Protein AF-A0A260M3K9-F1 (afdb_monomer_lite)

Foldseek 3Di:
DDDDDDDDDDDDDDDPDPDDPPPPPVPDDPVNDDPDPVVVVVQVVQADPCPVDPVSSGRVVDVDDADDDFFAWAQDPPPRDTHTAHVVQQCVQQVHDDDRPDDLVVSQVSSVVVVSGSCDPNRHPGGGDPPDHDPVNVVVVLVVVCVVDPCNVVD

pLDDT: mean 80.94, std 20.63, range [29.59, 97.94]

Structure (mmCIF, N/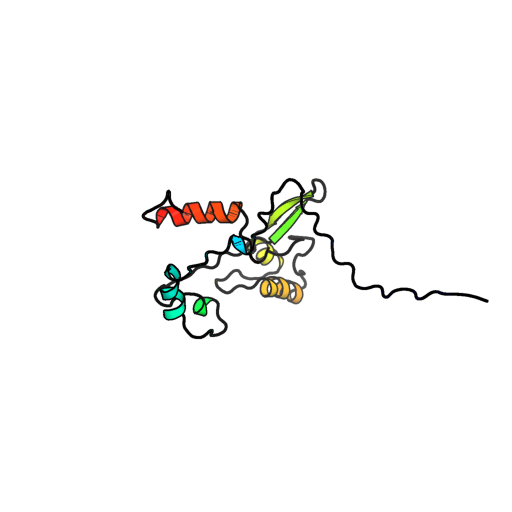CA/C/O backbone):
data_AF-A0A260M3K9-F1
#
_entry.id   AF-A0A260M3K9-F1
#
loop_
_atom_site.group_PDB
_atom_site.id
_atom_site.type_symbol
_atom_site.label_atom_id
_atom_site.label_alt_id
_atom_site.label_comp_id
_atom_site.label_asym_id
_atom_site.label_entity_id
_atom_site.label_seq_id
_atom_site.pdbx_PDB_ins_code
_atom_site.Cartn_x
_atom_site.Cartn_y
_atom_site.Cartn_z
_atom_site.occupancy
_atom_site.B_iso_or_equiv
_atom_site.auth_seq_id
_atom_site.auth_comp_id
_atom_site.auth_asym_id
_atom_site.auth_atom_id
_atom_site.pdbx_PDB_model_num
ATOM 1 N N . MET A 1 1 ? 29.969 57.817 -7.110 1.00 37.06 1 MET A N 1
ATOM 2 C CA . MET A 1 1 ? 29.791 56.619 -7.953 1.00 37.06 1 MET A CA 1
ATOM 3 C C . MET A 1 1 ? 29.522 55.461 -7.003 1.00 37.06 1 MET A C 1
ATOM 5 O O . MET A 1 1 ? 30.459 55.058 -6.333 1.00 37.06 1 MET A O 1
ATOM 9 N N . ASN A 1 2 ? 28.264 55.167 -6.648 1.00 32.84 2 ASN A N 1
ATOM 10 C CA . ASN A 1 2 ? 27.304 54.317 -7.395 1.00 32.84 2 ASN A CA 1
ATOM 11 C C . ASN A 1 2 ? 27.931 52.972 -7.771 1.00 32.84 2 ASN A C 1
ATOM 13 O O . ASN A 1 2 ? 29.017 52.974 -8.336 1.00 32.84 2 ASN A O 1
ATOM 17 N N . ASP A 1 3 ? 27.317 51.810 -7.618 1.00 30.38 3 ASP A N 1
ATOM 18 C CA . ASP A 1 3 ? 26.064 51.297 -7.047 1.00 30.38 3 ASP A CA 1
ATOM 19 C C . ASP A 1 3 ? 26.203 49.765 -7.242 1.00 30.38 3 ASP A C 1
ATOM 21 O O . ASP A 1 3 ? 26.829 49.382 -8.223 1.00 30.38 3 ASP A O 1
ATOM 25 N N . ARG A 1 4 ? 25.655 48.949 -6.323 1.00 34.44 4 ARG A N 1
ATOM 26 C CA . ARG A 1 4 ? 25.036 47.599 -6.482 1.00 34.44 4 ARG A CA 1
ATOM 27 C C . ARG A 1 4 ? 25.682 46.583 -7.476 1.00 34.44 4 ARG A C 1
ATOM 29 O O . ARG A 1 4 ? 26.034 46.898 -8.592 1.00 34.44 4 ARG A O 1
ATOM 36 N N . GLU A 1 5 ? 25.821 45.294 -7.173 1.00 34.16 5 GLU A N 1
ATOM 37 C CA . GLU A 1 5 ? 24.713 44.366 -6.931 1.00 34.16 5 GLU A CA 1
ATOM 38 C C . GLU A 1 5 ? 25.186 43.077 -6.238 1.00 34.16 5 GLU A C 1
ATOM 40 O O . GLU A 1 5 ? 26.189 42.456 -6.581 1.00 34.16 5 GLU A O 1
ATOM 45 N N . ASN A 1 6 ? 24.379 42.690 -5.257 1.00 43.19 6 ASN A N 1
ATOM 46 C CA . ASN A 1 6 ? 24.297 41.387 -4.622 1.00 43.19 6 ASN A CA 1
ATOM 47 C C . ASN A 1 6 ? 23.693 40.386 -5.626 1.00 43.19 6 ASN A C 1
ATOM 49 O O . ASN A 1 6 ? 22.597 40.640 -6.119 1.00 43.19 6 ASN A O 1
ATOM 53 N N . SER A 1 7 ? 24.354 39.265 -5.921 1.00 35.94 7 SER A N 1
ATOM 54 C CA . SER A 1 7 ? 23.771 38.182 -6.733 1.00 35.94 7 SER A CA 1
ATOM 55 C C . SER A 1 7 ? 23.747 36.871 -5.951 1.00 35.94 7 SER A C 1
ATOM 57 O O . SER A 1 7 ? 24.726 36.138 -5.894 1.00 35.94 7 SER A O 1
ATOM 59 N N . GLY A 1 8 ? 22.600 36.669 -5.296 1.00 30.61 8 GLY A N 1
ATOM 60 C CA . GLY A 1 8 ? 21.770 35.459 -5.315 1.00 30.61 8 GLY A CA 1
ATOM 61 C C . GLY A 1 8 ? 22.438 34.088 -5.245 1.00 30.61 8 GLY A C 1
ATOM 62 O O . GLY A 1 8 ? 22.993 33.596 -6.222 1.00 30.61 8 GLY A O 1
ATOM 63 N N . ALA A 1 9 ? 22.231 33.424 -4.109 1.00 32.38 9 ALA A N 1
ATOM 64 C CA . ALA A 1 9 ? 22.381 31.989 -3.926 1.00 32.38 9 ALA A CA 1
ATOM 65 C C . ALA A 1 9 ? 21.465 31.194 -4.881 1.00 32.38 9 ALA A C 1
ATOM 67 O O . ALA A 1 9 ? 20.254 31.407 -4.902 1.00 32.38 9 ALA A O 1
ATOM 68 N N . GLY A 1 10 ? 22.037 30.252 -5.634 1.00 31.16 10 GLY A N 1
ATOM 69 C CA . GLY A 1 10 ? 21.285 29.218 -6.348 1.00 31.16 10 GLY A CA 1
ATOM 70 C C . GLY A 1 10 ? 21.006 28.044 -5.413 1.00 31.16 10 GLY A C 1
ATOM 71 O O . GLY A 1 10 ? 21.886 27.216 -5.191 1.00 31.16 10 GLY A O 1
ATOM 72 N N . GLY A 1 11 ? 19.810 28.010 -4.825 1.00 35.09 11 GLY A N 1
ATOM 73 C CA . GLY A 1 11 ? 19.291 26.835 -4.118 1.00 35.09 11 GLY A CA 1
ATOM 74 C C . GLY A 1 11 ? 18.792 25.756 -5.095 1.00 35.09 11 GLY A C 1
ATOM 75 O O . GLY A 1 11 ? 18.588 26.061 -6.273 1.00 35.09 11 GLY A O 1
ATOM 76 N N . PRO A 1 12 ? 18.602 24.503 -4.639 1.00 32.84 12 PRO A N 1
ATOM 77 C CA . PRO A 1 12 ? 18.194 23.393 -5.497 1.00 32.84 12 PRO A CA 1
ATOM 78 C C . PRO A 1 12 ? 16.811 23.644 -6.104 1.00 32.84 12 PRO A C 1
ATOM 80 O O . PRO A 1 12 ? 15.884 24.048 -5.404 1.00 32.84 12 PRO A O 1
ATOM 83 N N . GLN A 1 13 ? 16.685 23.396 -7.406 1.00 37.25 13 GLN A N 1
ATOM 84 C CA . GLN A 1 13 ? 15.421 23.456 -8.131 1.00 37.25 13 GLN A CA 1
ATOM 85 C C . GLN A 1 13 ? 14.543 22.288 -7.671 1.00 37.25 13 GLN A C 1
ATOM 87 O O . GLN A 1 13 ? 14.841 21.128 -7.950 1.00 37.25 13 GLN A O 1
ATOM 92 N N . HIS A 1 14 ? 13.498 22.611 -6.914 1.00 29.59 14 HIS A N 1
ATOM 93 C CA . HIS A 1 14 ? 12.401 21.700 -6.612 1.00 29.59 14 HIS A CA 1
ATOM 94 C C . HIS A 1 14 ? 11.641 21.420 -7.921 1.00 29.59 14 HIS A C 1
ATOM 96 O O . HIS A 1 14 ? 11.354 22.380 -8.638 1.00 29.59 14 HIS A O 1
ATOM 102 N N . PRO A 1 15 ? 11.320 20.163 -8.265 1.00 32.66 15 PRO A N 1
ATOM 103 C CA . PRO A 1 15 ? 10.456 19.892 -9.402 1.00 32.66 15 PRO A CA 1
ATOM 104 C C . PRO A 1 15 ? 9.056 20.431 -9.091 1.00 32.66 15 PRO A C 1
ATOM 106 O O . PRO A 1 15 ? 8.447 20.061 -8.085 1.00 32.66 15 PRO A O 1
ATOM 109 N N . ASP A 1 16 ? 8.582 21.345 -9.937 1.00 34.34 16 ASP A N 1
ATOM 110 C CA . ASP A 1 16 ? 7.199 21.806 -9.943 1.00 34.34 16 ASP A CA 1
ATOM 111 C C . ASP A 1 16 ? 6.300 20.601 -10.249 1.00 34.34 16 ASP A C 1
ATOM 113 O O . ASP A 1 16 ? 6.270 20.103 -11.375 1.00 34.34 16 ASP A O 1
ATOM 117 N N . HIS A 1 17 ? 5.570 20.117 -9.240 1.00 41.69 17 HIS A N 1
ATOM 118 C CA . HIS A 1 17 ? 4.433 19.231 -9.463 1.00 41.69 17 HIS A CA 1
ATOM 119 C C . HIS A 1 17 ? 3.422 19.982 -10.334 1.00 41.69 17 HIS A C 1
ATOM 121 O O . HIS A 1 17 ? 2.766 20.920 -9.875 1.00 41.69 17 HIS A O 1
ATOM 127 N N . HIS A 1 18 ? 3.292 19.576 -11.596 1.00 39.62 18 HIS A N 1
ATOM 128 C CA . HIS A 1 18 ? 2.199 20.027 -12.440 1.00 39.62 18 HIS A CA 1
ATOM 129 C C . HIS A 1 18 ? 0.908 19.395 -11.915 1.00 39.62 18 HIS A C 1
ATOM 131 O O . HIS A 1 18 ? 0.568 18.266 -12.246 1.00 39.62 18 HIS A O 1
ATOM 137 N N . ILE A 1 19 ? 0.195 20.136 -11.070 1.00 45.47 19 ILE A N 1
ATOM 138 C CA . ILE A 1 19 ? -1.161 19.785 -10.656 1.00 45.47 19 ILE A CA 1
ATOM 139 C C . ILE A 1 19 ? -2.090 20.084 -11.837 1.00 45.47 19 ILE A C 1
ATOM 141 O O . ILE A 1 19 ? -2.067 21.191 -12.385 1.00 45.47 19 ILE A O 1
ATOM 145 N N . ASP A 1 20 ? -2.858 19.085 -12.265 1.00 38.59 20 ASP A N 1
ATOM 146 C CA . ASP A 1 20 ? -3.949 19.246 -13.225 1.00 38.59 20 ASP A CA 1
ATOM 147 C C . ASP A 1 20 ? -5.019 20.173 -12.610 1.00 38.59 20 ASP A C 1
ATOM 149 O O . ASP A 1 20 ? -5.580 19.838 -11.566 1.00 38.59 20 ASP A O 1
ATOM 153 N N . PRO A 1 21 ? -5.325 21.334 -13.218 1.00 37.34 21 PRO A N 1
ATOM 154 C CA . PRO A 1 21 ? -6.283 22.298 -12.675 1.00 37.34 21 PRO A CA 1
ATOM 155 C C . PRO A 1 21 ? -7.741 21.808 -12.686 1.00 37.34 21 PRO A C 1
ATOM 157 O O . PRO A 1 21 ? -8.613 22.526 -12.198 1.00 37.34 21 PRO A O 1
ATOM 160 N N . THR A 1 22 ? -8.025 20.636 -13.265 1.00 40.44 22 THR A N 1
ATOM 161 C CA . THR A 1 22 ? -9.366 20.031 -13.294 1.00 40.44 22 THR A CA 1
ATOM 162 C C . THR A 1 22 ? -9.546 18.876 -12.315 1.00 40.44 22 THR A C 1
ATOM 164 O O . THR A 1 22 ? -10.680 18.465 -12.071 1.00 40.44 22 THR A O 1
ATOM 167 N N . HIS A 1 23 ? -8.464 18.402 -11.694 1.00 44.19 23 HIS A N 1
ATOM 168 C CA . HIS A 1 23 ? -8.559 17.525 -10.540 1.00 44.19 23 HIS A CA 1
ATOM 169 C C . HIS A 1 23 ? -8.771 18.432 -9.330 1.00 44.19 23 HIS A C 1
ATOM 171 O O . HIS A 1 23 ? -7.835 19.084 -8.864 1.00 44.19 23 HIS A O 1
ATOM 177 N N . GLU A 1 24 ? -10.010 18.541 -8.848 1.00 45.50 24 GLU A N 1
ATOM 178 C CA . GLU A 1 24 ? -10.276 19.130 -7.538 1.00 45.50 24 GLU A CA 1
ATOM 179 C C . GLU A 1 24 ? -9.560 18.258 -6.502 1.00 45.50 24 GLU A C 1
ATOM 181 O O . GLU A 1 24 ? -10.123 17.324 -5.939 1.00 45.50 24 GLU A O 1
ATOM 186 N N . SER A 1 25 ? -8.271 18.526 -6.274 1.00 51.16 25 SER A N 1
ATOM 187 C CA . SER A 1 25 ? -7.586 18.075 -5.079 1.00 51.16 25 SER A CA 1
ATOM 188 C C . SER A 1 25 ? -8.423 18.637 -3.946 1.00 51.16 25 SER A C 1
ATOM 190 O O . SER A 1 25 ? -8.449 19.857 -3.750 1.00 51.16 25 SER A O 1
ATOM 192 N N . SER A 1 26 ? -9.175 17.777 -3.269 1.00 55.41 26 SER A N 1
ATOM 193 C CA . SER A 1 26 ? -9.900 18.169 -2.076 1.00 55.41 26 SER A CA 1
ATOM 194 C C . SER A 1 26 ? -8.833 18.504 -1.040 1.00 55.41 26 SER A C 1
ATOM 196 O O . SER A 1 26 ? -8.293 17.637 -0.356 1.00 55.41 26 SER A O 1
ATOM 198 N N . VAL A 1 27 ? -8.393 19.764 -1.044 1.00 64.56 27 VAL A N 1
ATOM 199 C CA . VAL A 1 27 ? -7.447 20.279 -0.068 1.00 64.56 27 VAL A CA 1
ATOM 200 C C . VAL A 1 27 ? -8.236 20.346 1.222 1.00 64.56 27 VAL A C 1
ATOM 202 O O . VAL A 1 27 ? -8.981 21.301 1.440 1.00 64.56 27 VAL A O 1
ATOM 205 N N . TRP A 1 28 ? -8.093 19.302 2.035 1.00 63.56 28 TRP A N 1
ATOM 206 C CA . TRP A 1 28 ? -8.660 19.240 3.371 1.00 63.56 28 TRP A CA 1
ATOM 207 C C . TRP A 1 28 ? -8.365 20.546 4.108 1.00 63.56 28 TRP A C 1
ATOM 209 O O . TRP A 1 28 ? -7.212 20.976 4.234 1.00 63.56 28 TRP A O 1
ATOM 219 N N . ARG A 1 29 ? -9.418 21.209 4.569 1.00 75.44 29 ARG A N 1
ATOM 220 C CA . ARG A 1 29 ? -9.334 22.399 5.408 1.00 75.44 29 ARG A CA 1
ATOM 221 C C . ARG A 1 29 ? -9.296 21.937 6.855 1.00 75.44 29 ARG A C 1
ATOM 223 O O . ARG A 1 29 ? -9.863 20.914 7.213 1.00 75.44 29 ARG A O 1
ATOM 230 N N . VAL A 1 30 ? -8.660 22.721 7.721 1.00 69.75 30 VAL A N 1
ATOM 231 C CA . VAL A 1 30 ? -8.679 22.463 9.175 1.00 69.75 30 VAL A CA 1
ATOM 232 C C . VAL A 1 30 ? -10.111 22.354 9.713 1.00 69.75 30 VAL A C 1
ATOM 234 O O . VAL A 1 30 ? -10.347 21.611 10.658 1.00 69.75 30 VAL A O 1
ATOM 237 N N . ASP A 1 31 ? -11.059 23.045 9.081 1.00 73.44 31 ASP A N 1
ATOM 238 C CA . ASP A 1 31 ? -12.474 23.008 9.450 1.00 73.44 31 ASP A CA 1
ATOM 239 C C . ASP A 1 31 ? -13.192 21.709 9.012 1.00 73.44 31 ASP A C 1
ATOM 241 O O . ASP A 1 31 ? -14.299 21.462 9.480 1.00 73.44 31 ASP A O 1
ATOM 245 N N . ASP A 1 32 ? -12.572 20.873 8.165 1.00 74.44 32 ASP A N 1
ATOM 246 C CA . ASP A 1 32 ? -13.082 19.544 7.774 1.00 74.44 32 ASP A CA 1
ATOM 247 C C . ASP A 1 32 ? -12.720 18.458 8.808 1.00 74.44 32 ASP A C 1
ATOM 249 O O . ASP A 1 32 ? -13.129 17.304 8.682 1.00 74.44 32 ASP A O 1
ATOM 253 N N . VAL A 1 33 ? -11.916 18.800 9.821 1.00 79.31 33 VAL A N 1
ATOM 254 C CA . VAL A 1 33 ? -11.519 17.864 10.875 1.00 79.31 33 VAL A CA 1
ATOM 255 C C . VAL A 1 33 ? -12.689 17.660 11.830 1.00 79.31 33 VAL A C 1
ATOM 257 O O . VAL A 1 33 ? -13.158 18.607 12.463 1.00 79.31 33 VAL A O 1
ATOM 260 N N . GLU A 1 34 ? -13.114 16.408 11.990 1.00 81.44 34 GLU A N 1
ATOM 261 C CA . GLU A 1 34 ? -14.102 16.050 13.003 1.00 81.44 34 GLU A CA 1
ATOM 262 C C . GLU A 1 34 ? -13.600 16.407 14.406 1.00 81.44 34 GLU A C 1
ATOM 264 O O . GLU A 1 34 ? -12.554 15.940 14.864 1.00 81.44 34 GLU A O 1
ATOM 269 N N . ALA A 1 35 ? -14.354 17.270 15.089 1.00 84.38 35 ALA A N 1
ATOM 270 C CA . ALA A 1 35 ? -13.956 17.820 16.383 1.00 84.38 35 ALA A CA 1
ATOM 271 C C . ALA A 1 35 ? -14.119 16.810 17.528 1.00 84.38 35 ALA A C 1
ATOM 273 O O . ALA A 1 35 ? -13.445 16.928 18.554 1.00 84.38 35 ALA A O 1
ATOM 274 N N . ASP A 1 36 ? -15.014 15.833 17.363 1.00 88.38 36 ASP A N 1
ATOM 275 C CA . ASP A 1 36 ? -15.243 14.763 18.327 1.00 88.38 36 ASP A CA 1
ATOM 276 C C . ASP A 1 36 ? -14.678 13.434 17.815 1.00 88.38 36 ASP A C 1
ATOM 278 O O . ASP A 1 36 ? -15.328 12.678 17.096 1.00 88.38 36 ASP A O 1
ATOM 282 N N . ALA A 1 37 ? -13.449 13.135 18.232 1.00 90.12 37 ALA A N 1
ATOM 283 C CA . ALA A 1 37 ? -12.796 11.859 17.964 1.00 90.12 37 ALA A CA 1
ATOM 284 C C . ALA A 1 37 ? -13.091 10.788 19.035 1.00 90.12 37 ALA A C 1
ATOM 286 O O . ALA A 1 37 ? -12.524 9.696 18.961 1.00 90.12 37 ALA A O 1
ATOM 287 N N . SER A 1 38 ? -13.972 11.053 20.013 1.00 92.50 38 SER A N 1
ATOM 288 C CA . SER A 1 38 ? -14.263 10.106 21.100 1.00 92.50 38 SER A CA 1
ATOM 289 C C . SER A 1 38 ? -14.785 8.733 20.644 1.00 92.50 38 SER A C 1
ATOM 291 O O . SER A 1 38 ? -14.450 7.742 21.303 1.00 92.50 38 SER A O 1
ATOM 293 N N . PRO A 1 39 ? -15.490 8.574 19.495 1.00 91.25 39 PRO A N 1
ATOM 294 C CA . PRO A 1 39 ? -15.796 7.242 18.965 1.00 91.25 39 PRO A CA 1
ATOM 295 C C . PRO A 1 39 ? -14.550 6.381 18.689 1.00 91.25 39 PRO A C 1
ATOM 297 O O . PRO A 1 39 ? -14.646 5.154 18.667 1.00 91.25 39 PRO A O 1
ATOM 300 N N . GLY A 1 40 ? -13.381 7.001 18.497 1.00 89.75 40 GLY A N 1
ATOM 301 C CA . GLY A 1 40 ? -12.089 6.348 18.284 1.00 89.75 40 GLY A CA 1
ATOM 302 C C . GLY A 1 40 ? -11.267 6.093 19.554 1.00 89.75 40 GLY A C 1
ATOM 303 O O . GLY A 1 40 ? -10.217 5.457 19.461 1.00 89.75 40 GLY A O 1
ATOM 304 N N . ASP A 1 41 ? -11.715 6.523 20.741 1.00 92.69 41 ASP A N 1
ATOM 305 C CA . ASP A 1 41 ? -10.934 6.431 21.990 1.00 92.69 41 ASP A CA 1
ATOM 306 C C . ASP A 1 41 ? -10.503 4.999 22.330 1.00 92.69 41 ASP A C 1
ATOM 308 O O . ASP A 1 41 ? -9.433 4.770 22.902 1.00 92.69 41 ASP A O 1
ATOM 312 N N . TRP A 1 42 ? -11.319 4.013 21.953 1.00 92.81 42 TRP A N 1
ATOM 313 C CA . TRP A 1 42 ? -11.010 2.601 22.168 1.00 92.81 42 TRP A CA 1
ATOM 314 C C . TRP A 1 42 ? -9.713 2.174 21.462 1.00 92.81 42 TRP A C 1
ATOM 316 O O . TRP A 1 42 ? -9.015 1.298 21.970 1.00 92.81 42 TRP A O 1
ATOM 326 N N . ILE A 1 43 ? -9.360 2.800 20.331 1.00 91.12 43 ILE A N 1
ATOM 327 C CA . ILE A 1 43 ? -8.118 2.529 19.597 1.00 91.12 43 ILE A CA 1
ATOM 328 C C . ILE A 1 43 ? -6.940 2.968 20.458 1.00 91.12 43 ILE A C 1
ATOM 330 O O . ILE A 1 43 ? -6.075 2.156 20.773 1.00 91.12 43 ILE A O 1
ATOM 334 N N . ALA A 1 44 ? -6.939 4.226 20.907 1.00 88.12 44 ALA A N 1
ATOM 335 C CA . ALA A 1 44 ? -5.866 4.778 21.730 1.00 88.12 44 ALA A CA 1
ATOM 336 C C . ALA A 1 44 ? -5.681 4.004 23.046 1.00 88.12 44 ALA A C 1
ATOM 338 O O . ALA A 1 44 ? -4.554 3.807 23.491 1.00 88.12 44 ALA A O 1
ATOM 339 N N . GLN A 1 45 ? -6.776 3.526 23.646 1.00 90.81 45 GLN A N 1
ATOM 340 C CA . GLN A 1 45 ? -6.740 2.712 24.866 1.00 90.81 45 GLN A CA 1
ATOM 341 C C . GLN A 1 45 ? -6.203 1.292 24.636 1.00 90.81 45 GLN A C 1
ATOM 343 O O . GLN A 1 45 ? -5.630 0.701 25.551 1.00 90.81 45 GLN A O 1
ATOM 348 N N . ALA A 1 46 ? -6.415 0.726 23.446 1.00 91.19 46 ALA A N 1
ATOM 349 C CA . ALA A 1 46 ? -5.995 -0.631 23.111 1.00 91.19 46 ALA A CA 1
ATOM 350 C C . ALA A 1 46 ? -4.572 -0.704 22.538 1.00 91.19 46 ALA A C 1
ATOM 352 O O . ALA A 1 46 ? -3.955 -1.771 22.591 1.00 91.19 46 ALA A O 1
ATOM 353 N N . LEU A 1 47 ? -4.063 0.388 21.962 1.00 90.62 47 LEU A N 1
ATOM 354 C CA . LEU A 1 47 ? -2.743 0.405 21.345 1.00 90.62 47 LEU A CA 1
ATOM 355 C C . LEU A 1 47 ? -1.631 0.225 22.393 1.00 90.62 47 LEU A C 1
ATOM 357 O O . LEU A 1 47 ? -1.653 0.865 23.448 1.00 90.62 47 LEU A O 1
ATOM 361 N N . PRO A 1 48 ? -0.632 -0.633 22.114 1.00 83.31 48 PRO A N 1
ATOM 362 C CA . PRO A 1 48 ? 0.564 -0.702 22.937 1.00 83.31 48 PRO A CA 1
ATOM 363 C C . PRO A 1 48 ? 1.390 0.586 22.794 1.00 83.31 48 PRO A C 1
ATOM 365 O O . PRO A 1 48 ? 1.120 1.448 21.956 1.00 83.31 48 PRO A O 1
ATOM 368 N N . SER A 1 49 ? 2.456 0.699 23.588 1.00 86.25 49 SER A N 1
ATOM 369 C CA . SER A 1 49 ? 3.510 1.668 23.272 1.00 86.25 49 SER A CA 1
ATOM 370 C C . SER A 1 49 ? 4.061 1.393 21.867 1.00 86.25 49 SER A C 1
ATOM 372 O O . SER A 1 49 ? 4.054 0.253 21.405 1.00 86.25 49 SER A O 1
ATOM 374 N N . PHE A 1 50 ? 4.496 2.439 21.161 1.00 83.81 50 PHE A N 1
ATOM 375 C CA . PHE A 1 50 ? 5.060 2.265 19.826 1.00 83.81 50 PHE A CA 1
ATOM 376 C C . PHE A 1 50 ? 6.378 1.487 19.912 1.00 83.81 50 PHE A C 1
ATOM 378 O O . PHE A 1 50 ? 7.363 1.985 20.448 1.00 83.81 50 PHE A O 1
ATOM 385 N N . GLU A 1 51 ? 6.397 0.283 19.341 1.00 85.75 51 GLU A N 1
ATOM 386 C CA . GLU A 1 51 ? 7.542 -0.639 19.373 1.00 85.75 51 GLU A CA 1
ATOM 387 C C . GLU A 1 51 ? 8.296 -0.647 18.030 1.00 85.75 51 GLU A C 1
ATOM 389 O O . GLU A 1 51 ? 8.874 -1.656 17.635 1.00 85.75 51 GLU A O 1
ATOM 394 N N . TYR A 1 52 ? 8.252 0.460 17.277 1.00 84.44 52 TYR A N 1
ATOM 395 C CA . TYR A 1 52 ? 8.899 0.602 15.961 1.00 84.44 52 TYR A CA 1
ATOM 396 C C . TYR A 1 52 ? 8.414 -0.391 14.894 1.00 84.44 52 TYR A C 1
ATOM 398 O O . TYR A 1 52 ? 9.124 -0.685 13.933 1.00 84.44 52 TYR A O 1
ATOM 406 N N . THR A 1 53 ? 7.188 -0.899 15.032 1.00 84.56 53 THR A N 1
ATOM 407 C CA . THR A 1 53 ? 6.581 -1.808 14.052 1.00 84.56 53 THR A CA 1
ATOM 408 C C . THR A 1 53 ? 5.221 -1.302 13.600 1.00 84.56 53 THR A C 1
ATOM 410 O O . THR A 1 53 ? 4.484 -0.688 14.371 1.00 84.56 53 THR A O 1
ATOM 413 N N . ILE A 1 54 ? 4.832 -1.633 12.367 1.00 81.69 54 ILE A N 1
ATOM 414 C CA . ILE A 1 54 ? 3.465 -1.376 11.883 1.00 81.69 54 ILE A CA 1
ATOM 415 C C . ILE A 1 54 ? 2.431 -2.078 12.773 1.00 81.69 54 ILE A C 1
ATOM 417 O O . ILE A 1 54 ? 1.377 -1.516 13.044 1.00 81.69 54 ILE A O 1
ATOM 421 N N . GLY A 1 55 ? 2.757 -3.261 13.303 1.00 84.31 55 GLY A N 1
ATOM 422 C CA . GLY A 1 55 ? 1.884 -3.983 14.230 1.00 84.31 55 GLY A CA 1
ATOM 423 C C . GLY A 1 55 ? 1.546 -3.195 15.499 1.00 84.31 55 GLY A C 1
ATOM 424 O O . GLY A 1 55 ? 0.432 -3.309 15.990 1.00 84.31 55 GLY A O 1
ATOM 425 N N . SER A 1 56 ? 2.449 -2.339 15.996 1.00 87.44 56 SER A N 1
ATOM 426 C CA . SER A 1 56 ? 2.151 -1.473 17.150 1.00 87.44 56 SER A CA 1
ATOM 427 C C . SER A 1 56 ? 1.179 -0.324 16.856 1.00 87.44 56 SER A C 1
ATOM 429 O O . SER A 1 56 ? 0.763 0.354 17.788 1.00 87.44 56 SER A O 1
ATOM 431 N N . LEU A 1 57 ? 0.796 -0.118 15.591 1.00 87.88 57 LEU A N 1
ATOM 432 C CA . LEU A 1 57 ? -0.234 0.842 15.177 1.00 87.88 57 LEU A CA 1
ATOM 433 C C . LEU A 1 57 ? -1.627 0.202 15.067 1.00 87.88 57 LEU A C 1
ATOM 435 O O . LEU A 1 57 ? -2.594 0.892 14.755 1.00 87.88 57 LEU A O 1
ATOM 439 N N . VAL A 1 58 ? -1.740 -1.109 15.301 1.00 89.62 58 VAL A N 1
ATOM 440 C CA . VAL A 1 58 ? -2.993 -1.860 15.201 1.00 89.62 58 VAL A CA 1
ATOM 441 C C . VAL A 1 58 ? -3.357 -2.407 16.582 1.00 89.62 58 VAL A C 1
ATOM 443 O O . VAL A 1 58 ? -2.518 -3.047 17.220 1.00 89.62 58 VAL A O 1
ATOM 446 N N . PRO A 1 59 ? -4.595 -2.199 17.068 1.00 91.31 59 PRO A N 1
ATOM 447 C CA . PRO A 1 59 ? -5.044 -2.789 18.321 1.00 91.31 59 PRO A CA 1
ATOM 448 C C . PRO A 1 59 ? -4.826 -4.314 18.346 1.00 91.31 59 PRO A C 1
ATOM 450 O O . PRO A 1 59 ? -5.246 -5.003 17.413 1.00 91.31 59 PRO A O 1
ATOM 453 N N . PRO A 1 60 ? -4.250 -4.881 19.423 1.00 88.88 60 PRO A N 1
ATOM 454 C CA . PRO A 1 60 ? -3.893 -6.302 19.496 1.00 88.88 60 PRO A CA 1
ATOM 455 C C . PRO A 1 60 ? -5.108 -7.243 19.526 1.00 88.88 60 PRO A C 1
ATOM 457 O O . PRO A 1 60 ? -4.952 -8.460 19.452 1.00 88.88 60 PRO A O 1
ATOM 460 N N . ILE A 1 61 ? -6.324 -6.692 19.621 1.00 90.00 61 ILE A N 1
ATOM 461 C CA . ILE A 1 61 ? -7.579 -7.434 19.442 1.00 90.00 61 ILE A CA 1
ATOM 462 C C . ILE A 1 61 ? -7.733 -7.978 18.013 1.00 90.00 61 ILE A C 1
ATOM 464 O O . ILE A 1 61 ? -8.453 -8.954 17.809 1.00 90.00 61 ILE A O 1
ATOM 468 N N . TYR A 1 62 ? -7.039 -7.388 17.035 1.00 88.50 62 TYR A N 1
ATOM 469 C CA . TYR A 1 62 ? -6.943 -7.923 15.685 1.00 88.50 62 TYR A CA 1
ATOM 470 C C . TYR A 1 62 ? -5.787 -8.914 15.611 1.00 88.50 62 TYR A C 1
ATOM 472 O O . TYR A 1 62 ? -4.615 -8.553 15.684 1.00 88.50 62 TYR A O 1
ATOM 480 N N . THR A 1 63 ? -6.119 -10.189 15.431 1.00 86.88 63 THR A N 1
ATOM 481 C CA . THR A 1 63 ? -5.119 -11.262 15.364 1.00 86.88 63 THR A CA 1
ATOM 482 C C . THR A 1 63 ? -4.295 -11.238 14.077 1.00 86.88 63 THR A C 1
ATOM 484 O O . THR A 1 63 ? -3.277 -11.920 13.998 1.00 86.88 63 THR A O 1
ATOM 487 N N . LEU A 1 64 ? -4.746 -10.499 13.058 1.00 87.31 64 LEU A N 1
ATOM 488 C CA . LEU A 1 64 ? -4.101 -10.351 11.757 1.00 87.31 64 LEU A CA 1
ATOM 489 C C . LEU A 1 64 ? -4.296 -8.922 11.243 1.00 87.31 64 LEU A C 1
ATOM 491 O O . LEU A 1 64 ? -5.342 -8.316 11.461 1.00 87.31 64 LEU A O 1
ATOM 495 N N . TYR A 1 65 ? -3.308 -8.426 10.506 1.00 88.06 65 TYR A N 1
ATOM 496 C CA . TYR A 1 65 ? -3.404 -7.197 9.726 1.00 88.06 65 TYR A CA 1
ATOM 497 C C . TYR A 1 65 ? -2.745 -7.411 8.363 1.00 88.06 65 TYR A C 1
ATOM 499 O O . TYR A 1 65 ? -1.901 -8.293 8.196 1.00 88.06 65 TYR A O 1
ATOM 507 N N . SER A 1 66 ? -3.146 -6.610 7.382 1.00 87.94 66 SER A N 1
ATOM 508 C CA . SER A 1 66 ? -2.544 -6.587 6.047 1.00 87.94 66 SER A CA 1
ATOM 509 C C . SER A 1 66 ? -2.038 -5.186 5.733 1.00 87.94 66 SER A C 1
ATOM 511 O O . SER A 1 66 ? -2.540 -4.202 6.272 1.00 87.94 66 SER A O 1
ATOM 513 N N . ARG A 1 67 ? -1.030 -5.096 4.862 1.00 87.50 67 ARG A N 1
ATOM 514 C CA . ARG A 1 67 ? -0.504 -3.827 4.347 1.00 87.50 67 ARG A CA 1
ATOM 515 C C . ARG A 1 67 ? -0.933 -3.676 2.898 1.00 87.50 67 ARG A C 1
ATOM 517 O O . ARG A 1 67 ? -0.679 -4.571 2.093 1.00 87.50 67 ARG A O 1
ATOM 524 N N . VAL A 1 68 ? -1.538 -2.541 2.574 1.00 87.31 68 VAL A N 1
ATOM 525 C CA . VAL A 1 68 ? -1.770 -2.133 1.189 1.00 87.31 68 VAL A CA 1
ATOM 526 C C . VAL A 1 68 ? -0.539 -1.356 0.742 1.00 87.31 68 VAL A C 1
ATOM 528 O O . VAL A 1 68 ? -0.188 -0.340 1.336 1.00 87.31 68 VAL A O 1
ATOM 531 N N . LEU A 1 69 ? 0.171 -1.883 -0.253 1.00 89.12 69 LEU A N 1
ATOM 532 C CA . LEU A 1 69 ? 1.357 -1.238 -0.810 1.00 89.12 69 LEU A CA 1
ATOM 533 C C . LEU A 1 69 ? 0.909 -0.347 -1.962 1.00 89.12 69 LEU A C 1
ATOM 535 O O . LEU A 1 69 ? 0.383 -0.851 -2.956 1.00 89.12 69 LEU A O 1
ATOM 539 N N . HIS A 1 70 ? 1.096 0.961 -1.819 1.00 90.50 70 HIS A N 1
ATOM 540 C CA . HIS A 1 70 ? 0.725 1.899 -2.872 1.00 90.50 70 HIS A CA 1
ATOM 541 C C . HIS A 1 70 ? 1.601 1.651 -4.101 1.00 90.50 70 HIS A C 1
ATOM 543 O O . HIS A 1 70 ? 2.803 1.400 -3.949 1.00 90.50 70 HIS A O 1
ATOM 549 N N . PRO A 1 71 ? 1.019 1.643 -5.310 1.00 93.44 71 PRO A N 1
ATOM 550 C CA . PRO A 1 71 ? 1.792 1.422 -6.521 1.00 93.44 71 PRO A CA 1
ATOM 551 C C . PRO A 1 71 ? 2.808 2.554 -6.703 1.00 93.44 71 PRO A C 1
ATOM 553 O O . PRO A 1 71 ? 2.552 3.690 -6.315 1.00 93.44 71 PRO A O 1
ATOM 556 N N . ALA A 1 72 ? 3.940 2.238 -7.324 1.00 95.38 72 ALA A N 1
ATOM 557 C CA . ALA A 1 72 ? 4.761 3.259 -7.969 1.00 95.38 72 ALA A CA 1
ATOM 558 C C . ALA A 1 72 ? 4.071 3.694 -9.275 1.00 95.38 72 ALA A C 1
ATOM 560 O O . ALA A 1 72 ? 3.036 3.128 -9.648 1.00 95.38 72 ALA A O 1
ATOM 561 N N . ALA A 1 73 ? 4.643 4.642 -10.010 1.00 94.69 73 ALA A N 1
ATOM 562 C CA . ALA A 1 73 ? 4.132 4.979 -11.333 1.00 94.69 73 ALA A CA 1
ATOM 563 C C . ALA A 1 73 ? 5.225 5.084 -12.396 1.00 94.69 73 ALA A C 1
ATOM 565 O O . ALA A 1 73 ? 6.409 5.288 -12.116 1.00 94.69 73 ALA A O 1
ATOM 566 N N . ARG A 1 74 ? 4.790 4.905 -13.643 1.00 95.69 74 ARG A N 1
ATOM 567 C CA . ARG A 1 74 ? 5.554 5.179 -14.852 1.00 95.69 74 ARG A CA 1
ATOM 568 C C . ARG A 1 74 ? 4.764 6.146 -15.724 1.00 95.69 74 ARG A C 1
ATOM 570 O O . ARG A 1 74 ? 3.686 5.801 -16.197 1.00 95.69 74 ARG A O 1
ATOM 577 N N . ILE A 1 75 ? 5.330 7.314 -15.987 1.00 94.56 75 ILE A N 1
ATOM 578 C CA . ILE A 1 75 ? 4.843 8.250 -16.995 1.00 94.56 75 ILE A CA 1
ATOM 579 C C . ILE A 1 75 ? 5.202 7.727 -18.386 1.00 94.56 75 ILE A C 1
ATOM 581 O O . ILE A 1 75 ? 6.375 7.472 -18.688 1.00 94.56 75 ILE A O 1
ATOM 585 N N . ASP A 1 76 ? 4.191 7.543 -19.225 1.00 92.62 76 ASP A N 1
ATOM 586 C CA . ASP A 1 76 ? 4.365 7.251 -20.638 1.00 92.62 76 ASP A CA 1
ATOM 587 C C . ASP A 1 76 ? 4.965 8.467 -21.360 1.00 92.62 76 ASP A C 1
ATOM 589 O O . ASP A 1 76 ? 4.475 9.587 -21.236 1.00 92.62 76 ASP A O 1
ATOM 593 N N . ARG A 1 77 ? 6.061 8.268 -22.099 1.00 89.75 77 ARG A N 1
ATOM 594 C CA . ARG A 1 77 ? 6.835 9.388 -22.663 1.00 89.75 77 ARG A CA 1
ATOM 595 C C . ARG A 1 77 ? 6.139 10.085 -23.829 1.00 89.75 77 ARG A C 1
ATOM 597 O O . ARG A 1 77 ? 6.429 11.254 -24.072 1.00 89.75 77 ARG A O 1
ATOM 604 N N . ASP A 1 78 ? 5.269 9.378 -24.543 1.00 93.88 78 ASP A N 1
ATOM 605 C CA . ASP A 1 78 ? 4.607 9.905 -25.736 1.00 93.88 78 ASP A CA 1
ATOM 606 C C . ASP A 1 78 ? 3.287 10.591 -25.374 1.00 93.88 78 ASP A C 1
ATOM 608 O O . ASP A 1 78 ? 2.945 11.634 -25.932 1.00 93.88 78 ASP A O 1
ATOM 612 N N . THR A 1 79 ? 2.547 10.006 -24.431 1.00 95.44 79 THR A N 1
ATOM 613 C CA . THR A 1 79 ? 1.209 10.467 -24.035 1.00 95.44 79 THR A CA 1
ATOM 614 C C . THR A 1 79 ? 1.201 11.294 -22.751 1.00 95.44 79 THR A C 1
ATOM 616 O O . THR A 1 79 ? 0.271 12.071 -22.545 1.00 95.44 79 THR A O 1
ATOM 619 N N . GLY A 1 80 ? 2.215 11.151 -21.894 1.00 93.88 80 GLY A N 1
ATOM 620 C CA . GLY A 1 80 ? 2.236 11.728 -20.548 1.00 93.88 80 GLY A CA 1
ATOM 621 C C . GLY A 1 80 ? 1.345 10.992 -19.541 1.00 93.88 80 GLY A C 1
ATOM 622 O O . GLY A 1 80 ? 1.180 11.473 -18.424 1.00 93.88 80 GLY A O 1
ATOM 623 N N . GLU A 1 81 ? 0.755 9.850 -19.907 1.00 93.81 81 GLU A N 1
ATOM 624 C CA . GLU A 1 81 ? -0.141 9.093 -19.029 1.00 93.81 81 GLU A CA 1
ATOM 625 C C . GLU A 1 81 ? 0.612 8.497 -17.830 1.00 93.81 81 GLU A C 1
ATOM 627 O O . GLU A 1 81 ? 1.652 7.855 -17.993 1.00 93.81 81 GLU A O 1
ATOM 632 N N . ARG A 1 82 ? 0.062 8.666 -16.619 1.00 91.62 82 ARG A N 1
ATOM 633 C CA . ARG A 1 82 ? 0.581 8.055 -15.388 1.00 91.62 82 ARG A CA 1
ATOM 634 C C . ARG A 1 82 ? 0.057 6.629 -15.240 1.00 91.62 82 ARG A C 1
ATOM 636 O O . ARG A 1 82 ? -1.099 6.414 -14.890 1.00 91.62 82 ARG A O 1
ATOM 643 N N . ILE A 1 83 ? 0.925 5.648 -15.460 1.00 92.69 83 ILE A N 1
ATOM 644 C CA . ILE A 1 83 ? 0.582 4.225 -15.404 1.00 92.69 83 ILE A CA 1
ATOM 645 C C . ILE A 1 83 ? 1.043 3.641 -14.067 1.00 92.69 83 ILE A C 1
ATOM 647 O O . ILE A 1 83 ? 2.224 3.721 -13.730 1.00 92.69 83 ILE A O 1
ATOM 651 N N . SER A 1 84 ? 0.139 3.012 -13.311 1.00 92.81 84 SER A N 1
ATOM 652 C CA . SER A 1 84 ? 0.488 2.347 -12.049 1.00 92.81 84 SER A CA 1
ATOM 653 C C . SER A 1 84 ? 1.428 1.155 -12.255 1.00 92.81 84 SER A C 1
ATOM 655 O O . SER A 1 84 ? 1.208 0.304 -13.117 1.00 92.81 84 SER A O 1
ATOM 657 N N . VAL A 1 85 ? 2.436 1.049 -11.393 1.00 95.56 85 VAL A N 1
ATOM 658 C CA . VAL A 1 85 ? 3.451 -0.010 -11.379 1.00 95.56 85 VAL A CA 1
ATOM 659 C C . VAL A 1 85 ? 3.363 -0.774 -10.063 1.00 95.56 85 VAL A C 1
ATOM 661 O O . VAL A 1 85 ? 3.419 -0.194 -8.973 1.00 95.56 85 VAL A O 1
ATOM 664 N N . ARG A 1 86 ? 3.230 -2.103 -10.134 1.00 94.38 86 ARG A N 1
ATOM 665 C CA . ARG A 1 86 ? 3.151 -2.937 -8.930 1.00 94.38 86 ARG A CA 1
ATOM 666 C C . ARG A 1 86 ? 4.546 -3.134 -8.351 1.00 94.38 86 ARG A C 1
ATOM 668 O O . ARG A 1 86 ? 5.516 -3.323 -9.077 1.00 94.38 86 ARG A O 1
ATOM 675 N N . TRP A 1 87 ? 4.639 -3.242 -7.028 1.00 96.31 87 TRP A N 1
ATOM 676 C CA . TRP A 1 87 ? 5.908 -3.580 -6.371 1.00 96.31 87 TRP A CA 1
ATOM 677 C C . TRP A 1 87 ? 6.458 -4.937 -6.819 1.00 96.31 87 TRP A C 1
ATOM 679 O O . TRP A 1 87 ? 7.666 -5.135 -6.813 1.00 96.31 87 TRP A O 1
ATOM 689 N N . ALA A 1 88 ? 5.589 -5.865 -7.232 1.00 96.44 88 ALA A N 1
ATOM 690 C CA . ALA A 1 88 ? 6.005 -7.148 -7.790 1.00 96.44 88 ALA A CA 1
ATOM 691 C C . ALA A 1 88 ? 6.821 -6.995 -9.087 1.00 96.44 88 ALA A C 1
ATOM 693 O O . ALA A 1 88 ? 7.768 -7.750 -9.289 1.00 96.44 88 ALA A O 1
ATOM 694 N N . ASP A 1 89 ? 6.497 -6.005 -9.924 1.00 97.25 89 ASP A N 1
ATOM 695 C CA . ASP A 1 89 ? 7.227 -5.735 -11.167 1.00 97.25 89 ASP A CA 1
ATOM 696 C C . ASP A 1 89 ? 8.609 -5.143 -10.857 1.00 97.25 89 ASP A C 1
ATOM 698 O O . ASP A 1 89 ? 9.620 -5.559 -11.423 1.00 97.25 89 ASP A O 1
ATOM 702 N N . VAL A 1 90 ? 8.671 -4.243 -9.870 1.00 97.94 90 VAL A N 1
ATOM 703 C CA . VAL A 1 90 ? 9.932 -3.682 -9.360 1.00 97.94 90 VAL A CA 1
ATOM 704 C C . VAL A 1 90 ? 10.799 -4.777 -8.737 1.00 97.94 90 VAL A C 1
ATOM 706 O O . VAL A 1 90 ? 11.977 -4.881 -9.057 1.00 97.94 90 VAL A O 1
ATOM 709 N N . ALA A 1 91 ? 10.218 -5.651 -7.914 1.00 97.50 91 ALA A N 1
ATOM 710 C CA . ALA A 1 91 ? 10.918 -6.778 -7.302 1.00 97.50 91 ALA A CA 1
ATOM 711 C C . ALA A 1 91 ? 11.479 -7.757 -8.347 1.00 97.50 91 ALA A C 1
ATOM 713 O O . ALA A 1 91 ? 12.607 -8.228 -8.206 1.00 97.50 91 ALA A O 1
ATOM 714 N N . ALA A 1 92 ? 10.728 -8.028 -9.420 1.00 97.31 92 ALA A N 1
ATOM 715 C CA . ALA A 1 92 ? 11.197 -8.863 -10.523 1.00 97.31 92 ALA A CA 1
ATOM 716 C C . ALA A 1 92 ? 12.419 -8.260 -11.235 1.00 97.31 92 ALA A C 1
ATOM 718 O O . ALA A 1 92 ? 13.315 -9.003 -11.633 1.00 97.31 92 ALA A O 1
ATOM 719 N N . HIS A 1 93 ? 12.480 -6.931 -11.362 1.00 97.31 93 HIS A N 1
ATOM 720 C CA . HIS A 1 93 ? 13.634 -6.234 -11.928 1.00 97.31 93 HIS A CA 1
ATOM 721 C C . HIS A 1 93 ? 14.829 -6.203 -10.967 1.00 97.31 93 HIS A C 1
ATOM 723 O O . HIS A 1 93 ? 15.948 -6.526 -11.359 1.00 97.31 93 HIS A O 1
ATOM 729 N N . THR A 1 94 ? 14.609 -5.834 -9.704 1.00 97.50 94 THR A N 1
ATOM 730 C CA . THR A 1 94 ? 15.694 -5.638 -8.731 1.00 97.50 94 THR A CA 1
ATOM 731 C C . THR A 1 94 ? 16.221 -6.940 -8.127 1.00 97.50 94 THR A C 1
ATOM 733 O O . THR A 1 94 ? 17.182 -6.926 -7.358 1.00 97.50 94 THR A O 1
ATOM 736 N N . GLY A 1 95 ? 15.575 -8.075 -8.413 1.00 96.00 95 GLY A N 1
ATOM 737 C CA . GLY A 1 95 ? 15.827 -9.341 -7.722 1.00 96.00 95 GLY A CA 1
ATOM 738 C C . GLY A 1 95 ? 15.358 -9.335 -6.261 1.00 96.00 95 GLY A C 1
ATOM 739 O O . GLY A 1 95 ? 15.709 -10.235 -5.496 1.00 96.00 95 GLY A O 1
ATOM 740 N N . GLY A 1 96 ? 14.584 -8.321 -5.861 1.00 95.50 96 GLY A N 1
ATOM 741 C CA . GLY A 1 96 ? 13.963 -8.236 -4.548 1.00 95.50 96 GLY A CA 1
ATOM 742 C C . GLY A 1 96 ? 12.855 -9.276 -4.360 1.00 95.50 96 GLY A C 1
ATOM 743 O O . GLY A 1 96 ? 12.332 -9.856 -5.309 1.00 95.50 96 GLY A O 1
ATOM 744 N N . VAL A 1 97 ? 12.469 -9.510 -3.106 1.00 95.75 97 VAL A N 1
ATOM 745 C CA . VAL A 1 97 ? 11.401 -10.456 -2.754 1.00 95.75 97 VAL A CA 1
ATOM 746 C C . VAL A 1 97 ? 10.247 -9.701 -2.116 1.00 95.75 97 VAL A C 1
ATOM 748 O O . VAL A 1 97 ? 10.437 -8.948 -1.163 1.00 95.75 97 VAL A O 1
ATOM 751 N N . ILE A 1 98 ? 9.031 -9.942 -2.604 1.00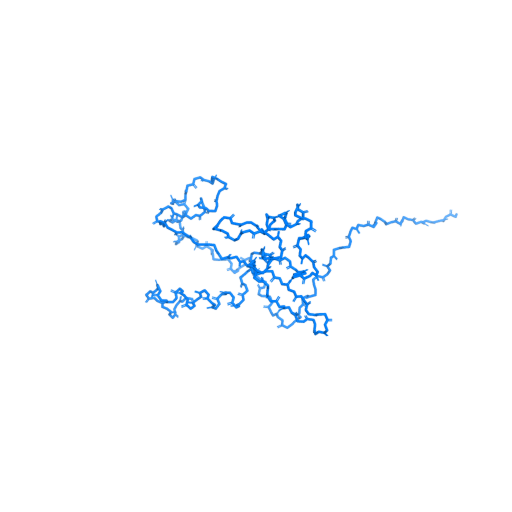 96.00 98 ILE A N 1
ATOM 752 C CA . ILE A 1 98 ? 7.816 -9.456 -1.949 1.00 96.00 98 ILE A CA 1
ATOM 753 C C . ILE A 1 98 ? 7.491 -10.353 -0.754 1.00 96.00 98 ILE A C 1
ATOM 755 O O . ILE A 1 98 ? 7.285 -11.557 -0.893 1.00 96.00 98 ILE A O 1
ATOM 759 N N . HIS A 1 99 ? 7.419 -9.746 0.427 1.00 92.62 99 HIS A N 1
ATOM 760 C CA . HIS A 1 99 ? 6.971 -10.374 1.668 1.00 92.62 99 HIS A CA 1
ATOM 761 C C . HIS A 1 99 ? 6.183 -9.370 2.520 1.00 92.62 99 HIS A C 1
ATOM 763 O O . HIS A 1 99 ? 6.208 -8.168 2.277 1.00 92.62 99 HIS A O 1
ATOM 769 N N . GLN A 1 100 ? 5.499 -9.854 3.557 1.00 89.38 100 GLN A N 1
ATOM 770 C CA . GLN A 1 100 ? 4.616 -9.058 4.429 1.00 89.38 100 GLN A CA 1
ATOM 771 C C . GLN A 1 100 ? 5.257 -7.794 5.039 1.00 89.38 100 GLN A C 1
ATOM 773 O O . GLN A 1 100 ? 4.579 -6.794 5.269 1.00 89.38 100 GLN A O 1
ATOM 778 N N . THR A 1 101 ? 6.567 -7.807 5.277 1.00 89.25 101 THR A N 1
ATOM 779 C CA . THR A 1 101 ? 7.332 -6.685 5.848 1.00 89.25 101 THR A CA 1
ATOM 780 C C . THR A 1 101 ? 8.205 -5.967 4.820 1.00 89.25 101 THR A C 1
ATOM 782 O O . THR A 1 101 ? 9.086 -5.216 5.211 1.00 89.25 101 THR A O 1
ATOM 785 N N . VAL A 1 102 ? 7.981 -6.173 3.517 1.00 93.44 102 VAL A N 1
ATOM 786 C CA . VAL A 1 102 ? 8.796 -5.534 2.474 1.00 93.44 102 VAL A CA 1
ATOM 787 C C . VAL A 1 102 ? 8.718 -4.009 2.573 1.00 93.44 102 VAL A C 1
ATOM 789 O O . VAL A 1 102 ? 7.668 -3.437 2.898 1.00 93.44 102 VAL A O 1
ATOM 792 N N . GLU A 1 103 ? 9.842 -3.361 2.298 1.00 93.94 103 GLU A N 1
ATOM 793 C CA . GLU A 1 103 ? 10.003 -1.911 2.280 1.00 93.94 103 GLU A CA 1
ATOM 794 C C . GLU A 1 103 ? 10.436 -1.475 0.882 1.00 93.94 103 GLU A C 1
ATOM 796 O O . GLU A 1 103 ? 11.227 -2.168 0.239 1.00 93.94 103 GLU A O 1
ATOM 801 N N . TRP A 1 104 ? 9.935 -0.323 0.430 1.00 95.38 104 TRP A N 1
ATOM 802 C CA . TRP A 1 104 ? 10.227 0.215 -0.901 1.00 95.38 104 TRP A CA 1
ATOM 803 C C . TRP A 1 104 ? 11.738 0.339 -1.124 1.00 95.38 104 TRP A C 1
ATOM 805 O O . TRP A 1 104 ? 12.293 -0.288 -2.023 1.00 95.38 104 TRP A O 1
ATOM 815 N N . GLU A 1 105 ? 12.429 1.020 -0.208 1.00 95.44 105 GLU A N 1
ATOM 816 C CA . GLU A 1 105 ? 13.882 1.199 -0.275 1.00 95.44 105 GLU A CA 1
ATOM 817 C C . GLU A 1 105 ? 14.670 -0.109 -0.234 1.00 95.44 105 GLU A C 1
ATOM 819 O O . GLU A 1 105 ? 15.735 -0.205 -0.843 1.00 95.44 105 GLU A O 1
ATOM 824 N N . SER A 1 106 ? 14.151 -1.141 0.436 1.00 95.62 106 SER A N 1
ATOM 825 C CA . SER A 1 106 ? 14.799 -2.453 0.452 1.00 95.62 106 SER A CA 1
ATOM 826 C C . SER A 1 106 ? 14.757 -3.124 -0.926 1.00 95.62 106 SER A C 1
ATOM 828 O O . SER A 1 106 ? 15.748 -3.737 -1.325 1.00 95.62 106 SER A O 1
ATOM 830 N N . LEU A 1 107 ? 13.661 -2.975 -1.688 1.00 97.06 107 LEU A N 1
ATOM 831 C CA . LEU A 1 107 ? 13.588 -3.465 -3.071 1.00 97.06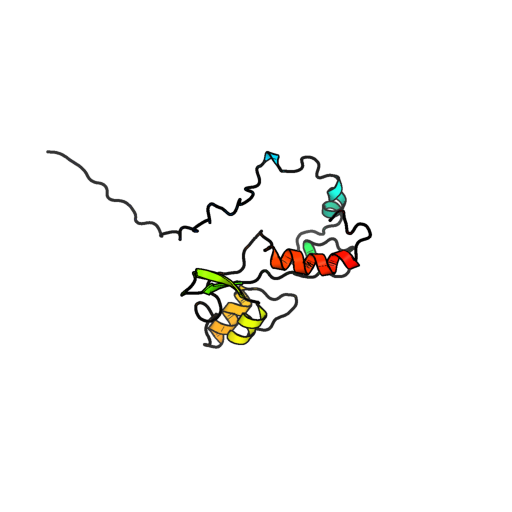 107 LEU A CA 1
ATOM 832 C C . LEU A 1 107 ? 14.578 -2.733 -3.976 1.00 97.06 107 LEU A C 1
ATOM 834 O O . LEU A 1 107 ? 15.289 -3.382 -4.744 1.00 97.06 107 LEU A O 1
ATOM 838 N N . LEU A 1 108 ? 14.651 -1.406 -3.863 1.00 97.50 108 LEU A N 1
ATOM 839 C CA . LEU A 1 108 ? 15.570 -0.592 -4.659 1.00 97.50 108 LEU A CA 1
ATOM 840 C C . LEU A 1 108 ? 17.034 -0.909 -4.316 1.00 97.50 108 LEU A C 1
ATOM 842 O O . LEU A 1 108 ? 17.881 -1.084 -5.194 1.00 97.50 108 LEU A O 1
ATOM 846 N N . HIS A 1 109 ? 17.341 -1.040 -3.024 1.00 97.62 109 HIS A N 1
ATOM 847 C CA . HIS A 1 109 ? 18.678 -1.375 -2.549 1.00 97.62 109 HIS A CA 1
ATOM 848 C C . HIS A 1 109 ? 19.139 -2.761 -3.019 1.00 97.62 109 HIS A C 1
ATOM 850 O O . HIS A 1 109 ? 20.303 -2.906 -3.394 1.00 97.62 109 HIS A O 1
ATOM 856 N N . ALA A 1 110 ? 18.243 -3.755 -3.060 1.00 96.38 110 ALA A N 1
ATOM 857 C CA . ALA A 1 110 ? 18.561 -5.090 -3.569 1.00 96.38 110 ALA A CA 1
ATOM 858 C C . ALA A 1 110 ? 19.097 -5.043 -5.011 1.00 96.38 110 ALA A C 1
ATOM 860 O O . ALA A 1 110 ? 20.147 -5.620 -5.298 1.00 96.38 110 ALA A O 1
ATOM 861 N N . GLY A 1 111 ? 18.444 -4.275 -5.884 1.00 97.06 111 GLY A N 1
ATOM 862 C CA . GLY A 1 111 ? 18.857 -4.146 -7.280 1.00 97.06 111 GLY A CA 1
ATOM 863 C C . GLY A 1 111 ? 20.169 -3.380 -7.458 1.00 97.06 111 GLY A C 1
ATOM 864 O O . GLY A 1 111 ? 21.028 -3.771 -8.254 1.00 97.06 111 GLY A O 1
ATOM 865 N N . ARG A 1 112 ? 20.400 -2.341 -6.640 1.00 96.69 112 ARG A N 1
ATOM 866 C CA . ARG A 1 112 ? 21.694 -1.635 -6.596 1.00 96.69 112 ARG A CA 1
ATOM 867 C C . ARG A 1 112 ? 22.842 -2.559 -6.183 1.00 96.69 112 ARG A C 1
ATOM 869 O O . ARG A 1 112 ? 23.906 -2.503 -6.792 1.00 96.69 112 ARG A O 1
ATOM 876 N N . LEU A 1 113 ? 22.632 -3.428 -5.191 1.00 96.50 113 LEU A N 1
ATOM 877 C CA . LEU A 1 113 ? 23.635 -4.417 -4.774 1.00 96.50 113 LEU A CA 1
ATOM 878 C C . LEU A 1 113 ? 23.877 -5.501 -5.832 1.00 96.50 113 LEU A C 1
ATOM 880 O O . LEU A 1 113 ? 25.014 -5.932 -6.013 1.00 96.50 113 LEU A O 1
ATOM 884 N N . ALA A 1 114 ? 22.823 -5.937 -6.525 1.00 94.75 114 ALA A N 1
ATOM 885 C CA . ALA A 1 114 ? 22.904 -6.952 -7.574 1.00 94.75 114 ALA A CA 1
ATOM 886 C C . ALA A 1 114 ? 23.491 -6.422 -8.897 1.00 94.75 114 ALA A C 1
ATOM 888 O O . ALA A 1 114 ? 23.824 -7.212 -9.780 1.00 94.75 114 ALA A O 1
ATOM 889 N N . GLY A 1 115 ? 23.624 -5.100 -9.045 1.00 95.38 115 GLY A N 1
ATOM 890 C CA . GLY A 1 115 ? 24.098 -4.454 -10.269 1.00 95.38 115 GLY A CA 1
ATOM 891 C C . GLY A 1 115 ? 23.049 -4.366 -11.382 1.00 95.38 115 GLY A C 1
ATOM 892 O O . GLY A 1 115 ? 23.390 -3.938 -12.481 1.00 95.38 115 GLY A O 1
ATOM 893 N N . SER A 1 116 ? 21.792 -4.741 -11.113 1.00 94.56 116 SER A N 1
ATOM 894 C CA . SER A 1 116 ? 20.661 -4.538 -12.031 1.00 94.56 116 SER A CA 1
ATOM 895 C C . SER A 1 116 ? 20.158 -3.093 -12.031 1.00 94.56 116 SER A C 1
ATOM 897 O O . SER A 1 116 ? 19.470 -2.698 -12.960 1.00 94.56 116 SER A O 1
ATOM 899 N N . GLY A 1 117 ? 20.508 -2.312 -11.002 1.00 96.00 117 GLY A N 1
ATOM 900 C CA . GLY A 1 117 ? 19.913 -0.999 -10.755 1.00 96.00 117 GLY A CA 1
ATOM 901 C C . GLY A 1 117 ? 18.622 -1.110 -9.943 1.00 96.00 117 GLY A C 1
ATOM 902 O O . GLY A 1 117 ? 18.150 -2.208 -9.650 1.00 96.00 117 GLY A O 1
ATOM 903 N N . ASP A 1 118 ? 18.077 0.030 -9.529 1.00 96.06 118 ASP A N 1
ATOM 904 C CA . ASP A 1 118 ? 16.832 0.117 -8.752 1.00 96.06 118 ASP A CA 1
ATOM 905 C C . ASP A 1 118 ? 15.562 0.173 -9.622 1.00 96.06 118 ASP A C 1
ATOM 907 O O . ASP A 1 118 ? 14.449 0.265 -9.101 1.00 96.06 118 ASP A O 1
ATOM 911 N N . GLY A 1 119 ? 15.709 0.075 -10.944 1.00 94.88 119 GLY A N 1
ATOM 912 C CA . GLY A 1 119 ? 14.604 0.111 -11.899 1.00 94.88 119 GLY A CA 1
ATOM 913 C C . GLY A 1 119 ? 14.047 1.505 -12.185 1.00 94.88 119 GLY A C 1
ATOM 914 O O . GLY A 1 119 ? 13.051 1.590 -12.908 1.00 94.88 119 GLY A O 1
ATOM 915 N N . SER A 1 120 ? 14.659 2.574 -11.657 1.00 93.12 120 SER A N 1
ATOM 916 C CA . SER A 1 120 ? 14.324 3.943 -12.060 1.00 93.12 120 SER A CA 1
ATOM 917 C C . SER A 1 120 ? 14.558 4.121 -13.562 1.00 93.12 120 SER A C 1
ATOM 919 O O . SER A 1 120 ? 15.544 3.628 -14.102 1.00 93.12 120 SER A O 1
ATOM 921 N N . ASP A 1 121 ? 13.644 4.822 -14.230 1.00 86.81 121 ASP A N 1
ATOM 922 C CA . ASP A 1 121 ? 13.585 5.080 -15.678 1.00 86.81 121 ASP A CA 1
ATOM 923 C C . ASP A 1 121 ? 13.373 3.859 -16.592 1.00 86.81 121 ASP A C 1
ATOM 925 O O . ASP A 1 121 ? 13.002 4.041 -17.757 1.00 86.81 121 ASP A O 1
ATOM 929 N N . ASP A 1 122 ? 13.524 2.641 -16.066 1.00 91.00 122 ASP A N 1
ATOM 930 C CA . ASP A 1 122 ? 13.270 1.383 -16.775 1.00 91.00 122 ASP A CA 1
ATOM 931 C C . ASP A 1 122 ? 11.879 0.810 -16.462 1.00 91.00 122 ASP A C 1
ATOM 933 O O . ASP A 1 122 ? 11.132 0.421 -17.361 1.00 91.00 122 ASP A O 1
ATOM 937 N N . VAL A 1 123 ? 11.525 0.746 -15.176 1.00 95.94 123 VAL A N 1
ATOM 938 C CA . VAL A 1 123 ? 10.296 0.106 -14.675 1.00 95.94 123 VAL A CA 1
ATOM 939 C C . VAL A 1 123 ? 9.337 1.135 -14.094 1.00 95.94 123 VAL A C 1
ATOM 941 O O . VAL A 1 123 ? 8.130 1.049 -14.313 1.00 95.94 123 VAL A O 1
ATOM 944 N N . TRP A 1 124 ? 9.869 2.120 -13.380 1.00 96.56 124 TRP A N 1
ATOM 945 C CA . TRP A 1 124 ? 9.120 3.186 -12.726 1.00 96.56 124 TRP A CA 1
ATOM 946 C C . TRP A 1 124 ? 9.881 4.508 -12.872 1.00 96.56 124 TRP A C 1
ATOM 948 O O . TRP A 1 124 ? 11.084 4.512 -13.122 1.00 96.56 124 TRP A O 1
ATOM 958 N N . ASN A 1 125 ? 9.186 5.633 -12.752 1.00 95.81 125 ASN A N 1
ATOM 959 C CA . ASN A 1 125 ? 9.803 6.965 -12.730 1.00 95.81 125 ASN A CA 1
ATOM 960 C C . ASN A 1 125 ? 9.201 7.899 -11.668 1.00 95.81 125 ASN A C 1
ATOM 962 O O . ASN A 1 125 ? 9.749 8.969 -11.423 1.00 95.81 125 ASN A O 1
ATOM 966 N N . GLU A 1 126 ? 8.149 7.464 -10.973 1.00 94.50 126 GLU A N 1
ATOM 967 C CA . GLU A 1 126 ? 7.654 8.094 -9.752 1.00 94.50 126 GLU A CA 1
ATOM 968 C C . GLU A 1 126 ? 7.532 7.055 -8.634 1.00 94.50 126 GLU A C 1
ATOM 970 O O . GLU A 1 126 ? 7.043 5.939 -8.845 1.00 94.50 126 GLU A O 1
ATOM 975 N N . GLU A 1 127 ? 7.987 7.424 -7.438 1.00 94.06 127 GLU A N 1
ATOM 976 C CA . GLU A 1 127 ? 7.853 6.600 -6.237 1.00 94.06 127 GLU A CA 1
ATOM 977 C C . GLU A 1 127 ? 6.380 6.456 -5.811 1.00 94.06 127 GLU A C 1
ATOM 979 O O . GLU A 1 127 ? 5.538 7.263 -6.206 1.00 94.06 127 GLU A O 1
ATOM 984 N N . PRO A 1 128 ? 6.048 5.458 -4.971 1.00 92.94 128 PRO A N 1
ATOM 985 C CA . PRO A 1 128 ? 4.719 5.356 -4.385 1.00 92.94 128 PRO A CA 1
ATOM 986 C C . PRO A 1 128 ? 4.289 6.605 -3.610 1.00 92.94 128 PRO A C 1
ATOM 988 O O . PRO A 1 128 ? 5.027 7.108 -2.755 1.00 92.94 128 PRO A O 1
ATOM 991 N N . ASP A 1 129 ? 3.049 7.037 -3.843 1.00 86.75 129 ASP A N 1
ATOM 992 C CA . ASP A 1 129 ? 2.454 8.177 -3.147 1.00 86.75 129 ASP A CA 1
ATOM 993 C C . ASP A 1 129 ? 2.322 7.908 -1.638 1.00 86.75 129 ASP A C 1
ATOM 995 O O . ASP A 1 129 ? 1.974 6.808 -1.191 1.00 86.75 129 ASP A O 1
ATOM 999 N N . LYS A 1 130 ? 2.585 8.942 -0.830 1.00 83.69 130 LYS A N 1
ATOM 1000 C CA . LYS A 1 130 ? 2.491 8.897 0.636 1.00 83.69 130 LYS A CA 1
ATOM 1001 C C . LYS A 1 130 ? 1.249 9.646 1.100 1.00 83.69 130 LYS A C 1
ATOM 1003 O O . LYS A 1 130 ? 1.052 10.794 0.724 1.00 83.69 130 LYS A O 1
ATOM 1008 N N . GLY A 1 131 ? 0.478 9.029 1.993 1.00 73.94 131 GLY A N 1
ATOM 1009 C CA . GLY A 1 131 ? -0.665 9.682 2.641 1.00 73.94 131 GLY A CA 1
ATOM 1010 C C . GLY A 1 131 ? -1.910 9.838 1.765 1.00 73.94 131 GLY A C 1
ATOM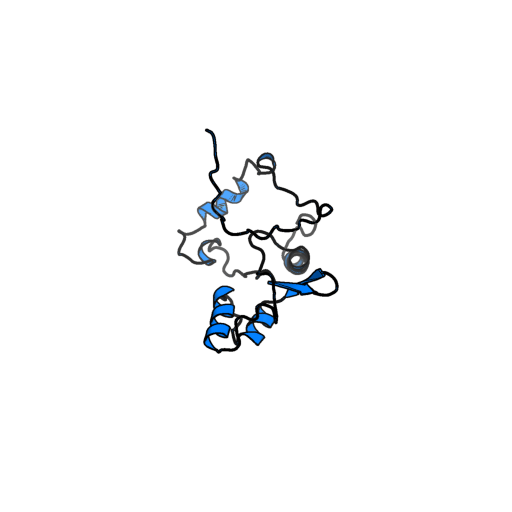 1011 O O . GLY A 1 131 ? -2.857 10.474 2.210 1.00 73.94 131 GLY A O 1
ATOM 1012 N N . ASP A 1 132 ? -1.924 9.243 0.574 1.00 73.12 132 ASP A N 1
ATOM 1013 C CA . ASP A 1 132 ? -3.076 9.214 -0.328 1.00 73.12 132 ASP A CA 1
ATOM 1014 C C . ASP A 1 132 ? -3.274 7.798 -0.867 1.00 73.12 132 ASP A C 1
ATOM 1016 O O . ASP A 1 132 ? -2.286 7.127 -1.150 1.00 73.12 132 ASP A O 1
ATOM 1020 N N . MET A 1 133 ? -4.515 7.334 -0.993 1.00 80.75 133 MET A N 1
ATOM 1021 C CA . MET A 1 133 ? -4.845 6.016 -1.535 1.00 80.75 133 MET A CA 1
ATOM 1022 C C . MET A 1 133 ? -5.456 6.207 -2.924 1.00 80.75 133 MET A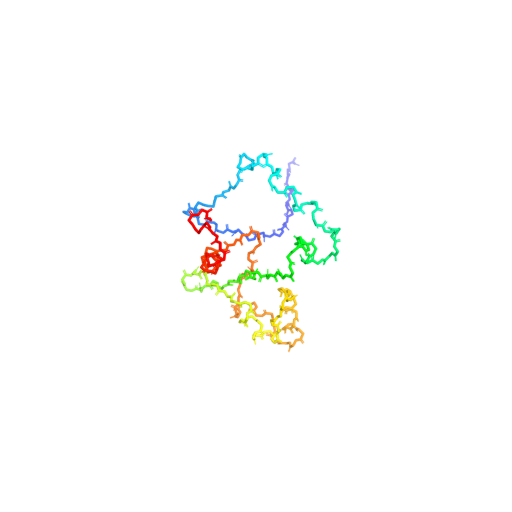 C 1
ATOM 1024 O O . MET A 1 133 ? -6.588 6.683 -3.010 1.00 80.75 133 MET A O 1
ATOM 1028 N N . PRO A 1 134 ? -4.762 5.812 -4.009 1.00 82.69 134 PRO A N 1
ATOM 1029 C CA . PRO A 1 134 ? -5.281 6.079 -5.340 1.00 82.69 134 PRO A CA 1
ATOM 1030 C C . PRO A 1 134 ? -6.598 5.330 -5.587 1.00 82.69 134 PRO A C 1
ATOM 1032 O O . PRO A 1 134 ? -6.806 4.214 -5.100 1.00 82.69 134 PRO A O 1
ATOM 1035 N N . GLU A 1 135 ? -7.490 5.948 -6.363 1.00 83.81 135 GLU A N 1
ATOM 1036 C CA . GLU A 1 135 ? -8.886 5.520 -6.534 1.00 83.81 135 GLU A CA 1
ATOM 1037 C C . GLU A 1 135 ? -9.016 4.051 -6.961 1.00 83.81 135 GLU A C 1
ATOM 1039 O O . GLU A 1 135 ? -9.845 3.310 -6.435 1.00 83.81 135 GLU A O 1
ATOM 1044 N N . GLN A 1 136 ? -8.145 3.587 -7.861 1.00 84.06 136 GLN A N 1
ATOM 1045 C CA . GLN A 1 136 ? -8.156 2.198 -8.313 1.00 84.06 136 GLN A CA 1
ATOM 1046 C C . GLN A 1 136 ? -7.837 1.212 -7.176 1.00 84.06 136 GLN A C 1
ATOM 1048 O O . GLN A 1 136 ? -8.432 0.135 -7.107 1.00 84.06 136 GLN A O 1
ATOM 1053 N N . GLN A 1 137 ? -6.910 1.561 -6.278 1.00 86.81 137 GLN A N 1
ATOM 1054 C CA . GLN A 1 137 ? -6.596 0.750 -5.102 1.00 86.81 137 GLN A CA 1
ATOM 1055 C C . GLN A 1 137 ? -7.744 0.780 -4.097 1.00 86.81 137 GLN A C 1
ATOM 1057 O O . GLN A 1 137 ? -8.073 -0.269 -3.545 1.00 86.81 137 GLN A O 1
ATOM 1062 N N . PHE A 1 138 ? -8.371 1.942 -3.893 1.00 88.31 138 PHE A N 1
ATOM 1063 C CA . PHE A 1 138 ? -9.545 2.052 -3.033 1.00 88.31 138 PHE A CA 1
ATOM 1064 C C . PHE A 1 138 ? -10.698 1.184 -3.542 1.00 88.31 138 PHE A C 1
ATOM 1066 O O . PHE A 1 138 ? -11.218 0.373 -2.784 1.00 88.31 138 PHE A O 1
ATOM 1073 N N . ALA A 1 139 ? -11.041 1.277 -4.829 1.00 89.25 139 ALA A N 1
ATOM 1074 C CA . ALA A 1 139 ? -12.093 0.468 -5.439 1.00 89.25 139 ALA A CA 1
ATOM 1075 C C . ALA A 1 139 ? -11.817 -1.039 -5.291 1.00 89.25 139 ALA A C 1
ATOM 1077 O O . ALA A 1 139 ? -12.680 -1.786 -4.830 1.00 89.25 139 ALA A O 1
ATOM 1078 N N . ALA A 1 140 ? -10.590 -1.481 -5.590 1.00 89.75 140 ALA A N 1
ATOM 1079 C CA . ALA A 1 140 ? -10.201 -2.882 -5.428 1.00 89.75 140 ALA A CA 1
ATOM 1080 C C . ALA A 1 140 ? -10.269 -3.352 -3.963 1.00 89.75 140 ALA A C 1
ATOM 1082 O O . ALA A 1 140 ? -10.624 -4.498 -3.688 1.00 89.75 140 ALA A O 1
ATOM 1083 N N . LEU A 1 141 ? -9.929 -2.481 -3.008 1.00 89.94 141 LEU A N 1
ATOM 1084 C CA . LEU A 1 141 ? -10.046 -2.781 -1.584 1.00 89.94 141 LEU A CA 1
ATOM 1085 C C . LEU A 1 141 ? -11.515 -2.835 -1.141 1.00 89.94 141 LEU A C 1
ATOM 1087 O O . L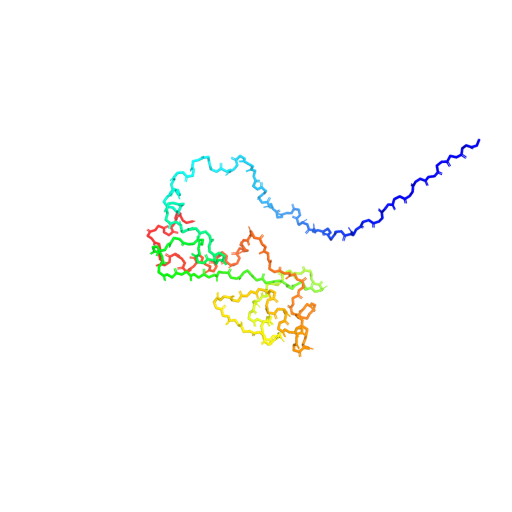EU A 1 141 ? -11.895 -3.760 -0.422 1.00 89.94 141 LEU A O 1
ATOM 1091 N N . ALA A 1 142 ? -12.345 -1.894 -1.589 1.00 91.12 142 ALA A N 1
ATOM 1092 C CA . ALA A 1 142 ? -13.768 -1.831 -1.274 1.00 91.12 142 ALA A CA 1
ATOM 1093 C C . ALA A 1 142 ? -14.508 -3.102 -1.726 1.00 91.12 142 ALA A C 1
ATOM 1095 O O . ALA A 1 142 ? -15.285 -3.660 -0.953 1.00 91.12 142 ALA A O 1
ATOM 1096 N N . GLU A 1 143 ? -14.196 -3.634 -2.914 1.00 91.75 143 GLU A N 1
ATOM 1097 C CA . GLU A 1 143 ? -14.745 -4.910 -3.412 1.00 91.75 143 GLU A CA 1
ATOM 1098 C C . GLU A 1 143 ? -14.462 -6.107 -2.487 1.00 91.75 143 GLU A C 1
ATOM 1100 O O . GLU A 1 143 ? -15.251 -7.057 -2.419 1.00 91.75 143 GLU A O 1
ATOM 1105 N N . VAL A 1 144 ? -13.341 -6.081 -1.764 1.00 92.12 144 VAL A N 1
ATOM 1106 C CA . VAL A 1 144 ? -13.008 -7.099 -0.761 1.00 92.12 144 VAL A CA 1
ATOM 1107 C C . VAL A 1 144 ? -13.730 -6.803 0.552 1.00 92.12 144 VAL A C 1
ATOM 1109 O O . VAL A 1 144 ? -14.372 -7.688 1.115 1.00 92.12 144 VAL A O 1
ATOM 1112 N N . LEU A 1 145 ? -13.652 -5.562 1.041 1.00 90.38 145 LEU A N 1
ATOM 1113 C CA . LEU A 1 145 ? -14.193 -5.169 2.346 1.00 90.38 145 LEU A CA 1
ATOM 1114 C C . LEU A 1 145 ? -15.719 -5.287 2.422 1.00 90.38 145 LEU A C 1
ATOM 1116 O O . LEU A 1 145 ? -16.240 -5.674 3.468 1.00 90.38 145 LEU A O 1
ATOM 1120 N N . VAL A 1 146 ? -16.431 -5.038 1.318 1.00 93.56 146 VAL A N 1
ATOM 1121 C CA . VAL A 1 146 ? -17.899 -5.123 1.255 1.00 93.56 146 VAL A CA 1
ATOM 1122 C C . VAL A 1 146 ? -18.422 -6.514 1.644 1.00 93.56 146 VAL A C 1
ATOM 1124 O O . VAL A 1 146 ? -19.499 -6.649 2.216 1.00 93.56 146 VAL A O 1
ATOM 1127 N N . GLN A 1 147 ? -17.633 -7.566 1.405 1.00 92.88 147 GLN A N 1
ATOM 1128 C CA . GLN A 1 147 ? -17.984 -8.953 1.737 1.00 92.88 147 GLN A CA 1
ATOM 1129 C C . GLN A 1 147 ? -17.866 -9.255 3.239 1.00 92.88 147 GLN A C 1
ATOM 1131 O O . GLN A 1 147 ? -18.320 -10.301 3.705 1.00 92.88 147 GLN A O 1
ATOM 1136 N N . HIS A 1 148 ? -17.244 -8.350 3.996 1.00 89.88 148 HIS A N 1
ATOM 1137 C CA . HIS A 1 148 ? -16.919 -8.508 5.409 1.00 89.88 148 HIS A CA 1
ATOM 1138 C C . HIS A 1 148 ? -17.592 -7.460 6.307 1.00 89.88 148 HIS A C 1
ATOM 1140 O O . HIS A 1 148 ? -17.318 -7.434 7.507 1.00 89.88 148 HIS A O 1
ATOM 1146 N N . THR A 1 149 ? -18.488 -6.632 5.763 1.00 89.56 149 THR A N 1
ATOM 1147 C CA . THR A 1 149 ? -19.267 -5.643 6.522 1.00 89.56 149 THR A CA 1
ATOM 1148 C C . THR A 1 149 ? -20.756 -5.992 6.546 1.00 89.56 149 THR A C 1
ATOM 1150 O O . THR A 1 149 ? -21.293 -6.589 5.614 1.00 89.56 149 THR A O 1
ATOM 1153 N N . SER A 1 150 ? -21.441 -5.620 7.630 1.00 91.25 150 SER A N 1
ATOM 1154 C CA . SER A 1 150 ? -22.904 -5.702 7.738 1.00 91.25 150 SER A CA 1
ATOM 1155 C C . SER A 1 150 ? -23.622 -4.464 7.192 1.00 91.25 150 SER A C 1
ATOM 1157 O O . SER A 1 150 ? -24.846 -4.474 7.105 1.00 91.25 150 SER A O 1
ATOM 1159 N N . THR A 1 151 ? -22.879 -3.410 6.850 1.00 89.81 151 THR A N 1
ATOM 1160 C CA . THR A 1 151 ? -23.391 -2.120 6.359 1.00 89.81 151 THR A CA 1
ATOM 1161 C C . THR A 1 151 ? -22.680 -1.717 5.058 1.00 89.81 151 THR A C 1
ATOM 1163 O O . THR A 1 151 ? -21.963 -0.719 5.026 1.00 89.81 151 THR A O 1
ATOM 1166 N N . PRO A 1 152 ? -22.818 -2.509 3.979 1.00 85.56 152 PRO A N 1
ATOM 1167 C CA . PRO A 1 152 ? -22.069 -2.306 2.734 1.00 85.56 152 PRO A CA 1
ATOM 1168 C C . PRO A 1 152 ? -22.402 -0.999 2.002 1.00 85.56 152 PRO A C 1
ATOM 1170 O O . PRO A 1 152 ? -21.571 -0.511 1.245 1.00 85.56 152 PRO A O 1
ATOM 1173 N N . ASP A 1 153 ? -23.586 -0.432 2.246 1.00 83.50 153 ASP A N 1
ATOM 1174 C CA . ASP A 1 153 ? -24.062 0.806 1.614 1.00 83.50 153 ASP A CA 1
ATOM 1175 C C . ASP A 1 153 ? -23.708 2.076 2.420 1.00 83.50 153 ASP A C 1
ATOM 1177 O O . ASP A 1 153 ? -24.089 3.179 2.033 1.00 83.50 153 ASP A O 1
ATOM 1181 N N . GLU A 1 154 ? -23.012 1.927 3.555 1.00 73.31 154 GLU A N 1
ATOM 1182 C CA . GLU A 1 154 ? -22.645 3.017 4.479 1.00 73.31 154 GLU A CA 1
ATOM 1183 C C . GLU A 1 154 ? -21.117 3.155 4.645 1.00 73.31 154 GLU A C 1
ATOM 1185 O O . GLU A 1 154 ? -20.648 3.715 5.637 1.00 73.31 154 GLU A O 1
ATOM 1190 N N . CYS A 1 155 ? -20.344 2.588 3.713 1.00 58.97 155 CYS A N 1
ATOM 1191 C CA . CYS A 1 155 ? -18.878 2.626 3.705 1.00 58.97 155 CYS A CA 1
ATOM 1192 C C . CYS A 1 155 ? -18.316 3.806 2.909 1.00 58.97 155 CYS A C 1
ATOM 1194 O O . CYS A 1 155 ? -18.879 4.126 1.838 1.00 58.97 155 CYS A O 1
#

Sequence (155 aa):
MNDRENSGAGGPQHPDHHIDPTHESSVWRVDDVEADASPGDWIAQALPSFEYTIGSLVPPIYTLYSRVLHPAARIDRDTGERISVRWADVAAHTGGVIHQTVEWESLLHAGRLAGSGDGSDDVWNEEPDKGDMPEQQFAALAEVLVQHTSTPDEC

Radius of gyration: 21.9 Å; chains: 1; bounding box: 54×68×51 Å

Secondary structure (DSSP, 8-state):
--------------------TTS------GGGS-S--GGGHHHHHH-----SSGGGGS-TT-S--------EEEE-TTT--EEEE-HHHHHHHHT----TT--HHHHHHHHHHHTS---BTTTBSBPPPSS---HHHHHHHHHHHGGG-S-GGG-